Protein AF-A0A1E3K2F2-F1 (afdb_monomer_lite)

Foldseek 3Di:
DDDDDDDDDDDDDDPPPDPPPPPDPPPPPPVPVPPPPPCPPPVPVVVVCCVQQPVDPVSVVVVVVVCVVVCVVVVVVVVVVVVCVVCPPVDCVNVVVVVVVVVVVVPVPD

Structure (mmCIF, N/CA/C/O backbone):
data_AF-A0A1E3K2F2-F1
#
_entry.id   AF-A0A1E3K2F2-F1
#
loop_
_atom_site.group_PDB
_atom_site.id
_atom_site.type_symbol
_atom_site.label_atom_id
_atom_site.label_alt_id
_atom_site.label_comp_id
_atom_site.label_asym_id
_atom_site.label_entity_id
_atom_site.label_seq_id
_atom_site.pdbx_PDB_ins_code
_atom_site.Cartn_x
_atom_site.Cartn_y
_atom_site.Cartn_z
_atom_site.occupancy
_atom_site.B_iso_or_equiv
_atom_site.auth_seq_id
_atom_site.auth_comp_id
_atom_site.auth_asym_id
_atom_site.auth_atom_id
_atom_site.pdbx_PDB_model_num
ATOM 1 N N . MET A 1 1 ? -16.111 -7.466 82.960 1.00 50.91 1 MET A N 1
ATOM 2 C CA . MET A 1 1 ? -16.425 -8.705 82.207 1.00 50.91 1 MET A CA 1
ATOM 3 C C . MET A 1 1 ? -17.115 -9.665 83.162 1.00 50.91 1 MET A C 1
ATOM 5 O O . MET A 1 1 ? -16.612 -9.711 84.284 1.00 50.91 1 MET A O 1
ATOM 9 N N . PRO A 1 2 ? -18.175 -10.416 82.787 1.00 59.56 2 PRO A N 1
ATOM 10 C CA . PRO A 1 2 ? -18.945 -10.529 81.518 1.00 59.56 2 PRO A CA 1
ATOM 11 C C . PRO A 1 2 ? -20.334 -9.825 81.629 1.00 59.56 2 PRO A C 1
ATOM 13 O O . PRO A 1 2 ? -20.698 -9.427 82.727 1.00 59.56 2 PRO A O 1
ATOM 16 N N . ALA A 1 3 ? -21.025 -9.340 80.586 1.00 64.12 3 ALA A N 1
ATOM 17 C CA . ALA A 1 3 ? -21.662 -9.964 79.409 1.00 64.12 3 ALA A CA 1
ATOM 18 C C . ALA A 1 3 ? -22.828 -10.912 79.765 1.00 64.12 3 ALA A C 1
ATOM 20 O O . ALA A 1 3 ? -22.578 -11.874 80.475 1.00 64.12 3 ALA A O 1
ATOM 21 N N . ASP A 1 4 ? -24.035 -10.552 79.282 1.00 49.19 4 ASP A N 1
ATOM 22 C CA . ASP A 1 4 ? -25.334 -11.270 79.154 1.00 49.19 4 ASP A CA 1
ATOM 23 C C . ASP A 1 4 ? -26.468 -10.326 79.630 1.00 49.19 4 ASP A C 1
ATOM 25 O O . ASP A 1 4 ? -26.342 -9.706 80.676 1.00 49.19 4 ASP A O 1
ATOM 29 N N . ALA A 1 5 ? -27.608 -10.097 78.984 1.00 56.97 5 ALA A N 1
ATOM 30 C CA . ALA A 1 5 ? -28.193 -10.538 77.732 1.00 56.97 5 ALA A CA 1
ATOM 31 C C . ALA A 1 5 ? -29.368 -9.580 77.417 1.00 56.97 5 ALA A C 1
ATOM 33 O O . ALA A 1 5 ? -29.974 -8.987 78.307 1.00 56.97 5 ALA A O 1
ATOM 34 N N . GLN A 1 6 ? -29.654 -9.432 76.131 1.00 59.75 6 GLN A N 1
ATOM 35 C CA . GLN A 1 6 ? -30.727 -8.650 75.521 1.00 59.75 6 GLN A CA 1
ATOM 36 C C . GLN A 1 6 ? -32.128 -9.168 75.899 1.00 59.75 6 GLN A C 1
ATOM 38 O O . GLN A 1 6 ? -32.335 -10.374 75.794 1.00 59.75 6 GLN A O 1
ATOM 43 N N . ALA A 1 7 ? -33.084 -8.283 76.215 1.00 57.94 7 ALA A N 1
ATOM 44 C CA . ALA A 1 7 ? -34.453 -8.298 75.663 1.00 57.94 7 ALA A CA 1
ATOM 45 C C . ALA A 1 7 ? -35.365 -7.274 76.364 1.00 57.94 7 ALA A C 1
ATOM 47 O O . ALA A 1 7 ? -35.990 -7.589 77.367 1.00 57.94 7 ALA A O 1
ATOM 48 N N . ASP A 1 8 ? -35.503 -6.092 75.766 1.00 54.16 8 ASP A N 1
ATOM 49 C CA . ASP A 1 8 ? -36.730 -5.297 75.837 1.00 54.16 8 ASP A CA 1
ATOM 50 C C . ASP A 1 8 ? -37.054 -4.884 74.397 1.00 54.16 8 ASP A C 1
ATOM 52 O O . ASP A 1 8 ? -36.330 -4.102 73.779 1.00 54.16 8 ASP A O 1
ATOM 56 N N . ASP A 1 9 ? -38.101 -5.482 73.834 1.00 62.94 9 ASP A N 1
ATOM 57 C CA . ASP A 1 9 ? -38.692 -5.103 72.551 1.00 62.94 9 ASP A CA 1
ATOM 58 C C . ASP A 1 9 ? -39.899 -4.200 72.834 1.00 62.94 9 ASP A C 1
ATOM 60 O O . ASP A 1 9 ? -40.918 -4.680 73.337 1.00 62.94 9 ASP A O 1
ATOM 64 N N . PRO A 1 10 ? -39.820 -2.897 72.521 1.00 51.97 10 PRO A N 1
ATOM 65 C CA . PRO A 1 10 ? -40.999 -2.094 72.295 1.00 51.97 10 PRO A CA 1
ATOM 66 C C . PRO A 1 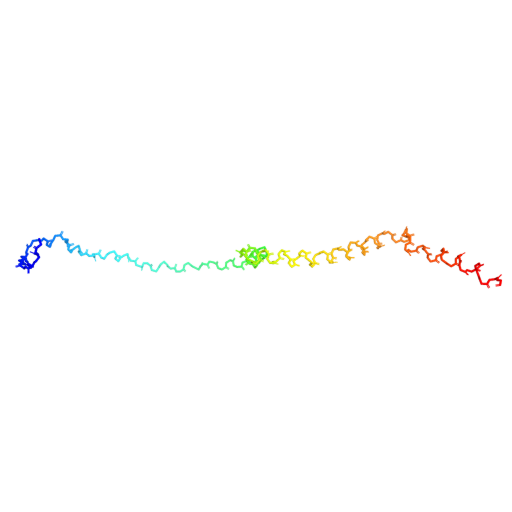10 ? -41.156 -1.849 70.796 1.00 51.97 10 PRO A C 1
ATOM 68 O O . PRO A 1 10 ? -40.784 -0.818 70.233 1.00 51.97 10 PRO A O 1
ATOM 71 N N . THR A 1 11 ? -41.824 -2.803 70.167 1.00 58.94 11 THR A N 1
ATOM 72 C CA . THR A 1 11 ? -42.770 -2.560 69.088 1.00 58.94 11 THR A CA 1
ATOM 73 C C . THR A 1 11 ? -43.650 -1.363 69.463 1.00 58.94 11 THR A C 1
ATOM 75 O O . THR A 1 11 ? -44.623 -1.533 70.187 1.00 58.94 11 THR A O 1
ATOM 78 N N . SER A 1 12 ? -43.285 -0.153 69.029 1.00 56.09 12 SER A N 1
ATOM 79 C CA . SER A 1 12 ? -44.174 0.943 68.613 1.00 56.09 12 SER A CA 1
ATOM 80 C C . SER A 1 12 ? -43.371 2.243 68.479 1.00 56.09 12 SER A C 1
ATOM 82 O O . SER A 1 12 ? -42.612 2.597 69.377 1.00 56.09 12 SER A O 1
ATOM 84 N N . SER A 1 13 ? -43.633 3.016 67.418 1.00 60.12 13 SER A N 1
ATOM 85 C CA . SER A 1 13 ? -43.022 4.322 67.071 1.00 60.12 13 SER A CA 1
ATOM 86 C C . SER A 1 13 ? -41.636 4.169 66.419 1.00 60.12 13 SER A C 1
ATOM 88 O O . SER A 1 13 ? -40.646 3.944 67.088 1.00 60.12 13 SER A O 1
ATOM 90 N N . HIS A 1 14 ? -41.422 4.268 65.108 1.00 50.78 14 HIS A N 1
ATOM 91 C CA . HIS A 1 14 ? -41.943 5.258 64.178 1.00 50.78 14 HIS A CA 1
ATOM 92 C C . HIS A 1 14 ? -41.953 4.672 62.761 1.00 50.78 14 HIS A C 1
ATOM 94 O O . HIS A 1 14 ? -41.005 4.794 61.987 1.00 50.78 14 HIS A O 1
ATOM 100 N N . SER A 1 15 ? -43.081 4.076 62.395 1.00 59.41 15 SER A N 1
ATOM 101 C CA . SER A 1 15 ? -43.506 3.863 61.014 1.00 59.41 15 SER A CA 1
ATOM 102 C C . SER A 1 15 ? -43.848 5.211 60.358 1.00 59.41 15 SER A C 1
ATOM 104 O O . SER A 1 15 ? -45.009 5.502 60.079 1.00 59.41 15 SER A O 1
ATOM 106 N N . LEU A 1 16 ? -42.843 6.072 60.168 1.00 58.00 16 LEU A N 1
ATOM 107 C CA . LEU A 1 16 ? -42.965 7.376 59.500 1.00 58.00 16 LEU A CA 1
ATOM 108 C C . LEU A 1 16 ? -42.091 7.463 58.245 1.00 58.00 16 LEU A C 1
ATOM 110 O O . LEU A 1 16 ? -41.579 8.523 57.908 1.00 58.00 16 LEU A O 1
ATOM 114 N N . PHE A 1 17 ? -41.979 6.367 57.500 1.00 53.69 17 PHE A N 1
ATOM 115 C CA . PHE A 1 17 ? -41.775 6.475 56.061 1.00 53.69 17 PHE A CA 1
ATOM 116 C C . PHE A 1 17 ? -43.077 6.089 55.396 1.00 53.69 17 PHE A C 1
ATOM 118 O O . PHE A 1 17 ? -43.367 4.934 55.099 1.00 53.69 17 PHE A O 1
ATOM 125 N N . GLN A 1 18 ? -43.893 7.133 55.304 1.00 58.88 18 GLN A N 1
ATOM 126 C CA . GLN A 1 18 ? -45.094 7.238 54.511 1.00 58.88 18 GLN A CA 1
ATOM 127 C C . GLN A 1 18 ? -44.956 6.387 53.253 1.00 58.88 18 GLN A C 1
ATOM 129 O O . GLN A 1 18 ? -44.070 6.596 52.422 1.00 58.88 18 GLN A O 1
ATOM 134 N N . THR A 1 19 ? -45.875 5.438 53.127 1.00 62.66 19 THR A N 1
ATOM 135 C CA . THR A 1 19 ? -46.261 4.857 51.855 1.00 62.66 19 THR A CA 1
ATOM 136 C C . THR A 1 19 ? -46.760 6.005 50.989 1.00 62.66 19 THR A C 1
ATOM 138 O O . THR A 1 19 ? -47.953 6.311 50.961 1.00 62.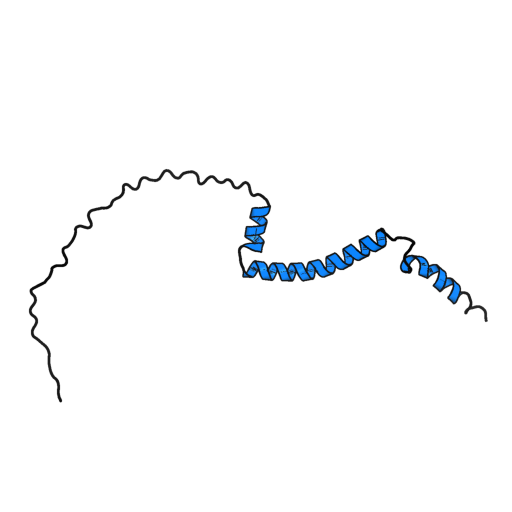66 19 THR A O 1
ATOM 141 N N . LEU A 1 20 ? -45.848 6.691 50.304 1.00 58.81 20 LEU A N 1
ATOM 142 C CA . LEU A 1 20 ? -46.253 7.418 49.122 1.00 58.81 20 LEU A CA 1
ATOM 143 C C . LEU A 1 20 ? -46.889 6.351 48.232 1.00 58.81 20 LEU A C 1
ATOM 145 O O . LEU A 1 20 ? -46.221 5.352 47.935 1.00 58.81 20 LEU A O 1
ATOM 149 N N . PRO A 1 21 ? -48.164 6.495 47.822 1.00 55.38 21 PRO A N 1
ATOM 150 C CA . PRO A 1 21 ? -48.580 5.773 46.647 1.00 55.38 21 PRO A CA 1
ATOM 151 C C . PRO A 1 21 ? -47.542 6.176 45.611 1.00 55.38 21 PRO A C 1
ATOM 153 O O . PRO A 1 21 ? -47.369 7.360 45.316 1.00 55.38 21 PRO A O 1
ATOM 156 N N . TYR A 1 22 ? -46.799 5.206 45.092 1.00 56.62 22 TYR A N 1
ATOM 157 C CA . TYR A 1 22 ? -46.177 5.378 43.799 1.00 56.62 22 TYR A CA 1
ATOM 158 C C . TYR A 1 22 ? -47.352 5.467 42.823 1.00 56.62 22 TYR A C 1
ATOM 160 O O . TYR A 1 22 ? -47.741 4.507 42.163 1.00 56.62 22 TYR A O 1
ATOM 168 N N . THR A 1 23 ? -48.023 6.617 42.849 1.00 57.53 23 THR A N 1
ATOM 169 C CA . THR A 1 23 ? -48.965 7.058 41.850 1.00 57.53 23 THR A CA 1
ATOM 170 C C . THR A 1 23 ? -48.093 7.209 40.625 1.00 57.53 23 THR A C 1
ATOM 172 O O . THR A 1 23 ? -47.426 8.218 40.423 1.00 57.53 23 THR A O 1
ATOM 175 N N . SER A 1 24 ? -48.020 6.117 39.876 1.00 60.88 24 SER A N 1
ATOM 176 C CA . SER A 1 24 ? -48.419 6.138 38.488 1.00 60.88 24 SER A CA 1
ATOM 177 C C . SER A 1 24 ? -47.984 7.403 37.761 1.00 60.88 24 SER A C 1
ATOM 179 O O . SER A 1 24 ? -48.803 8.065 37.133 1.00 60.88 24 SER A O 1
ATOM 181 N N . TYR A 1 25 ? -46.677 7.632 37.673 1.00 47.53 25 TYR A N 1
ATOM 182 C CA . TYR A 1 25 ? -46.126 8.120 36.415 1.00 47.53 25 TYR A CA 1
ATOM 183 C C . TYR A 1 25 ? -46.175 6.959 35.416 1.00 47.53 25 TYR A C 1
ATOM 185 O O . TYR A 1 25 ? -45.171 6.511 34.871 1.00 47.53 25 TYR A O 1
ATOM 193 N N . ARG A 1 26 ? -47.393 6.463 35.153 1.00 53.28 26 ARG A N 1
ATOM 194 C CA . ARG A 1 26 ? -47.728 5.978 33.828 1.00 53.28 26 ARG A CA 1
ATOM 195 C C . ARG A 1 26 ? -47.698 7.239 32.984 1.00 53.28 26 ARG A C 1
ATOM 197 O O . ARG A 1 26 ? -48.732 7.845 32.719 1.00 53.28 26 ARG A O 1
ATOM 204 N N . CYS A 1 27 ? -46.492 7.640 32.579 1.00 59.06 27 CYS A N 1
ATOM 205 C CA . CYS A 1 27 ? -46.358 8.302 31.300 1.00 59.06 27 CYS A CA 1
ATOM 206 C C . CYS A 1 27 ? -47.264 7.497 30.368 1.00 59.06 27 CYS A C 1
ATOM 208 O O . CYS A 1 27 ? -47.169 6.258 30.390 1.00 59.06 27 CYS A O 1
ATOM 210 N N . PRO A 1 28 ? -48.174 8.113 29.600 1.00 62.09 28 PRO A N 1
ATOM 211 C CA . PRO A 1 28 ? -48.618 7.414 28.422 1.00 62.09 28 PRO A CA 1
ATOM 212 C C . PRO A 1 28 ? -47.313 7.000 27.749 1.00 62.09 28 PRO A C 1
ATOM 214 O O . PRO A 1 28 ? -46.496 7.845 27.380 1.00 62.09 28 PRO A O 1
ATOM 217 N N . PHE A 1 29 ? -47.066 5.691 27.694 1.00 64.19 29 PHE A N 1
ATOM 218 C CA . PHE A 1 29 ? -46.277 5.135 26.625 1.00 64.19 29 PHE A CA 1
ATOM 219 C C . PHE A 1 29 ? -47.093 5.538 25.410 1.00 64.19 29 PHE A C 1
ATOM 221 O O . PHE A 1 29 ? -47.975 4.818 24.956 1.00 64.19 29 PHE A O 1
ATOM 228 N N . THR A 1 30 ? -46.883 6.768 24.948 1.00 63.50 30 THR A N 1
ATOM 229 C CA . THR A 1 30 ? -46.893 7.006 23.535 1.00 63.50 30 THR A CA 1
ATOM 230 C C . THR A 1 30 ? -46.001 5.881 23.034 1.00 63.50 30 THR A C 1
ATOM 232 O O . THR A 1 30 ? -44.818 5.847 23.394 1.00 63.50 30 THR A O 1
ATOM 235 N N . PRO A 1 31 ? -46.515 4.896 22.271 1.00 61.62 31 PRO A N 1
ATOM 236 C CA . PRO A 1 31 ? -45.633 4.348 21.276 1.00 61.62 31 PRO A CA 1
ATOM 237 C C . PRO A 1 31 ? -45.206 5.609 20.539 1.00 61.62 31 PRO A C 1
ATOM 239 O O . PRO A 1 31 ? -46.021 6.245 19.866 1.00 61.62 31 PRO A O 1
ATOM 242 N N . LEU A 1 32 ? -43.987 6.085 20.805 1.00 58.62 32 LEU A N 1
ATOM 243 C CA . LEU A 1 32 ? -43.349 6.994 19.890 1.00 58.62 32 LEU A CA 1
ATOM 244 C C . LEU A 1 32 ? -43.293 6.127 18.654 1.00 58.62 32 LEU A C 1
ATOM 246 O O . LEU A 1 32 ? -42.481 5.204 18.585 1.00 58.62 32 LEU A O 1
ATOM 250 N N . HIS A 1 33 ? -44.329 6.305 17.828 1.00 59.31 33 HIS A N 1
ATOM 251 C CA . HIS A 1 33 ? -44.508 5.757 16.510 1.00 59.31 33 HIS A CA 1
ATOM 252 C C . HIS A 1 33 ? -43.105 5.585 16.003 1.00 59.31 33 HIS A C 1
ATOM 254 O O . HIS A 1 33 ? -42.406 6.597 15.923 1.00 59.31 33 HIS A O 1
ATOM 260 N N . THR A 1 34 ? -42.671 4.325 15.891 1.00 64.25 34 THR A N 1
ATOM 261 C CA . THR A 1 34 ? -41.324 3.979 15.473 1.00 64.25 34 THR A CA 1
ATOM 262 C C . THR A 1 34 ? -41.079 4.833 14.256 1.00 64.25 34 THR A C 1
ATOM 264 O O . THR A 1 34 ? -41.601 4.542 13.181 1.00 64.25 34 THR A O 1
ATOM 267 N N . ALA A 1 35 ? -40.366 5.946 14.444 1.00 59.94 35 ALA A N 1
ATOM 268 C CA . ALA A 1 35 ? -39.859 6.683 13.324 1.00 59.94 35 ALA A CA 1
ATOM 269 C C . ALA A 1 35 ? -39.067 5.602 12.605 1.00 59.94 35 ALA A C 1
ATOM 271 O O . ALA A 1 35 ? -38.309 4.892 13.280 1.00 59.94 35 ALA A O 1
ATOM 272 N N . PRO A 1 36 ? -39.282 5.362 11.306 1.00 61.16 36 PRO A N 1
ATOM 273 C CA . PRO A 1 36 ? -38.332 4.548 10.589 1.00 61.16 36 PRO A CA 1
ATOM 274 C C . PRO A 1 36 ? -36.994 5.233 10.855 1.00 61.16 36 PRO A C 1
ATOM 276 O O . PRO A 1 36 ? -36.772 6.341 10.367 1.00 61.16 36 PRO A O 1
ATOM 279 N N . GLN A 1 37 ? -36.160 4.655 11.731 1.00 59.38 37 GLN A N 1
ATOM 280 C CA . GLN A 1 37 ? -34.762 5.030 11.840 1.00 59.38 37 GLN A CA 1
ATOM 281 C C . GLN A 1 37 ? -34.278 4.841 10.427 1.00 59.38 37 GLN A C 1
ATOM 283 O O . GLN A 1 37 ? -34.164 3.706 9.971 1.00 59.38 37 GLN A O 1
ATOM 288 N N . HIS A 1 38 ? -34.206 5.953 9.700 1.00 53.75 38 HIS A N 1
ATOM 289 C CA . HIS A 1 38 ? -34.046 5.948 8.268 1.00 53.75 38 HIS A CA 1
ATOM 290 C C . HIS A 1 38 ? -32.852 5.033 8.018 1.00 53.75 38 HIS A C 1
ATOM 292 O O . HIS A 1 38 ? -31.761 5.346 8.508 1.00 53.75 38 HIS A O 1
ATOM 298 N N . PRO A 1 39 ? -33.005 3.879 7.344 1.00 63.06 39 PRO A N 1
ATOM 299 C CA . PRO A 1 39 ? -31.843 3.155 6.899 1.00 63.06 39 PRO A CA 1
ATOM 300 C C . PRO A 1 39 ? -31.297 3.977 5.734 1.00 63.06 39 PRO A C 1
ATOM 302 O O . PRO A 1 39 ? -31.392 3.606 4.570 1.00 63.06 39 PRO A O 1
ATOM 305 N N . THR A 1 40 ? -30.689 5.129 6.035 1.00 60.62 40 THR A N 1
ATOM 306 C CA . THR A 1 40 ? -29.760 5.818 5.141 1.00 60.62 40 THR A CA 1
ATOM 307 C C . THR A 1 40 ? -28.462 5.032 5.210 1.00 60.62 40 THR A C 1
ATOM 309 O O . THR A 1 40 ? -27.384 5.570 5.431 1.00 60.62 40 THR A O 1
ATOM 312 N N . ALA A 1 41 ? -28.543 3.725 4.971 1.00 60.03 41 ALA A N 1
ATOM 313 C CA . ALA A 1 41 ? -27.405 2.923 4.586 1.00 60.03 41 ALA A CA 1
ATOM 314 C C . ALA A 1 41 ? -27.081 3.253 3.121 1.00 60.03 41 ALA A C 1
ATOM 316 O O . ALA A 1 41 ? -27.018 2.391 2.253 1.00 60.03 41 ALA A O 1
ATOM 317 N N . ARG A 1 42 ? -26.847 4.541 2.838 1.00 63.69 42 ARG A N 1
ATOM 318 C CA . ARG A 1 42 ? -25.900 4.915 1.800 1.00 63.69 42 ARG A CA 1
ATOM 319 C C . ARG A 1 42 ? -24.555 4.570 2.411 1.00 63.69 42 ARG A C 1
ATOM 321 O O . ARG A 1 42 ? -23.960 5.380 3.118 1.00 63.69 42 ARG A O 1
ATOM 328 N N . LEU A 1 43 ? -24.158 3.310 2.253 1.00 63.59 43 LEU A N 1
ATOM 329 C CA . LEU A 1 43 ? -22.856 2.819 2.666 1.00 63.59 43 LEU A CA 1
ATOM 330 C C . LEU A 1 43 ? -21.819 3.537 1.797 1.00 63.59 43 LEU A C 1
ATOM 332 O O . LEU A 1 43 ? -21.379 3.030 0.771 1.00 63.59 43 LEU A O 1
ATOM 336 N N . PHE A 1 44 ? -21.468 4.764 2.171 1.00 72.94 44 PHE A N 1
ATOM 337 C CA . PHE A 1 44 ? -20.299 5.410 1.611 1.00 72.94 44 PHE A CA 1
ATOM 338 C C . PHE A 1 44 ? -19.102 4.528 1.976 1.00 72.94 44 PHE A C 1
ATOM 340 O O . PHE A 1 44 ?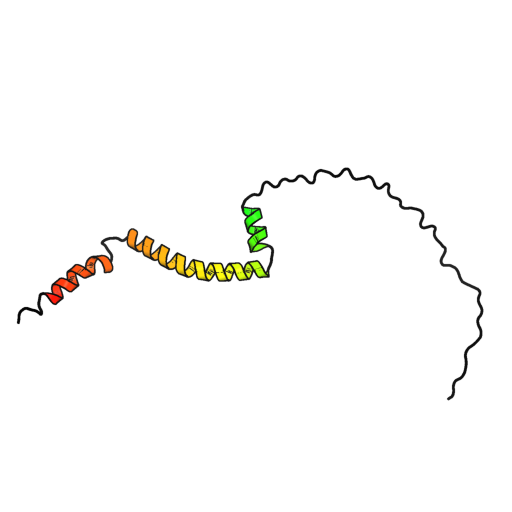 -18.986 4.134 3.142 1.00 72.94 44 PHE A O 1
ATOM 347 N N . PRO A 1 45 ? -18.211 4.208 1.025 1.00 78.25 45 PRO A N 1
ATOM 348 C CA . PRO A 1 45 ? -17.121 3.258 1.255 1.00 78.25 45 PRO A CA 1
ATOM 349 C C . PRO A 1 45 ? -16.262 3.643 2.469 1.00 78.25 45 PRO A C 1
ATOM 351 O O . PRO A 1 45 ? -15.785 2.780 3.198 1.00 78.25 45 PRO A O 1
ATOM 354 N N . GLN A 1 46 ? -16.159 4.940 2.766 1.00 78.44 46 GLN A N 1
ATOM 355 C CA . GLN A 1 46 ? -15.469 5.457 3.948 1.00 78.44 46 GLN A CA 1
ATOM 356 C C . GLN A 1 46 ? -16.028 4.915 5.275 1.00 78.44 46 GLN A C 1
ATOM 358 O O . GLN A 1 46 ? -15.264 4.564 6.173 1.00 78.44 46 GLN A O 1
ATOM 363 N N . GLN A 1 47 ? -17.353 4.793 5.393 1.00 82.38 47 GLN A N 1
ATOM 364 C CA . GLN A 1 47 ? -18.011 4.289 6.602 1.00 82.38 47 GLN A CA 1
ATOM 365 C C . GLN A 1 47 ? -17.754 2.792 6.797 1.00 82.38 47 GLN A C 1
ATOM 367 O O . GLN A 1 47 ? -17.642 2.322 7.930 1.00 82.38 47 GLN A O 1
ATOM 372 N N . LEU A 1 48 ? -17.622 2.041 5.700 1.00 85.69 48 LEU A N 1
ATOM 373 C CA . LEU A 1 48 ? -17.252 0.629 5.742 1.00 85.69 48 LEU A CA 1
ATOM 374 C C . LEU A 1 48 ? -15.811 0.473 6.244 1.00 85.69 48 LEU A C 1
ATOM 376 O O . LEU A 1 48 ? -15.568 -0.274 7.189 1.00 85.69 48 LEU A O 1
ATOM 380 N N . ILE A 1 49 ? -14.869 1.223 5.668 1.00 85.88 49 ILE A N 1
ATOM 381 C CA . ILE A 1 49 ? -13.443 1.134 6.014 1.00 85.88 49 ILE A CA 1
ATOM 382 C C . ILE A 1 49 ? -13.224 1.471 7.497 1.00 85.88 49 ILE A C 1
ATOM 384 O O . ILE A 1 49 ? -12.560 0.714 8.207 1.00 85.88 49 ILE A O 1
ATOM 388 N N . TYR A 1 50 ? -13.843 2.548 7.994 1.00 88.00 50 TYR A N 1
ATOM 389 C CA . TYR A 1 50 ? -13.721 2.951 9.397 1.00 88.00 50 TYR A CA 1
ATOM 390 C C . TYR A 1 50 ? -14.279 1.897 10.361 1.00 88.00 50 TYR A C 1
ATOM 392 O O . TYR A 1 50 ? -13.593 1.483 11.298 1.00 88.00 50 TYR A O 1
ATOM 400 N N . ASN A 1 51 ? -15.500 1.413 10.112 1.00 86.44 51 ASN A N 1
ATOM 401 C CA . ASN A 1 51 ? -16.133 0.414 10.974 1.00 86.44 51 ASN A CA 1
ATOM 402 C C . ASN A 1 51 ? -15.379 -0.924 10.995 1.00 86.44 51 ASN A C 1
ATOM 404 O O . ASN A 1 51 ? -15.429 -1.621 12.008 1.00 86.44 51 ASN A O 1
ATOM 408 N N . THR A 1 52 ? -14.677 -1.263 9.910 1.00 85.88 52 THR A N 1
ATOM 409 C CA . THR A 1 52 ? -13.985 -2.551 9.769 1.00 85.88 52 THR A CA 1
ATOM 410 C C . THR A 1 52 ? -12.574 -2.516 10.352 1.00 85.88 52 THR A C 1
ATOM 412 O O . THR A 1 52 ? -12.214 -3.406 11.117 1.00 85.88 52 THR A O 1
ATOM 415 N N . PHE A 1 53 ? -11.789 -1.478 10.047 1.00 84.69 53 PHE A N 1
ATOM 416 C CA . PHE A 1 53 ? -10.359 -1.446 10.379 1.00 84.69 53 PHE A CA 1
ATOM 417 C C . PHE A 1 53 ? -10.002 -0.476 11.512 1.00 84.69 53 PHE A C 1
ATOM 419 O O . PHE A 1 53 ? -9.070 -0.742 12.265 1.00 84.69 53 PHE A O 1
ATOM 426 N N . PHE A 1 54 ? -10.742 0.625 11.676 1.00 87.25 54 PHE A N 1
ATOM 427 C CA . PHE A 1 54 ? -10.331 1.738 12.548 1.00 87.25 54 PHE A CA 1
ATOM 428 C C . PHE A 1 54 ? -11.181 1.897 13.819 1.00 87.25 54 PHE A C 1
ATOM 430 O O . PHE A 1 54 ? -10.769 2.586 14.748 1.00 87.25 54 PHE A O 1
ATOM 437 N N . ARG A 1 55 ? -12.349 1.247 13.913 1.00 90.44 55 ARG A N 1
ATOM 438 C CA . ARG A 1 55 ? -13.259 1.379 15.069 1.00 90.44 55 ARG A CA 1
ATOM 439 C C . ARG A 1 55 ? -12.801 0.629 16.324 1.00 90.44 55 ARG A C 1
ATOM 441 O O . ARG A 1 55 ? -13.142 1.026 17.435 1.00 90.44 55 ARG A O 1
ATOM 448 N N . ARG A 1 56 ? -12.083 -0.486 16.173 1.00 91.44 56 ARG A N 1
ATOM 449 C CA . ARG A 1 56 ? -11.618 -1.327 17.291 1.00 91.44 56 ARG A CA 1
ATOM 450 C C . ARG A 1 56 ? -10.114 -1.148 17.471 1.00 91.44 56 ARG A C 1
ATOM 452 O O . ARG A 1 56 ? -9.358 -1.509 16.577 1.00 91.44 56 ARG A O 1
ATOM 459 N N . ASN A 1 57 ? -9.694 -0.665 18.645 1.00 87.00 57 ASN A N 1
ATOM 460 C CA . ASN A 1 57 ? -8.285 -0.377 18.966 1.00 87.00 57 ASN A CA 1
ATOM 461 C C . ASN A 1 57 ? -7.337 -1.553 18.660 1.00 87.00 57 ASN A C 1
ATOM 463 O O . ASN A 1 57 ? -6.275 -1.354 18.079 1.00 87.00 57 ASN A O 1
ATOM 467 N N . SER A 1 58 ? -7.733 -2.787 18.990 1.00 91.00 58 SER A N 1
ATOM 468 C CA . SER A 1 58 ? -6.924 -3.984 18.714 1.00 91.00 58 SER A CA 1
ATOM 469 C C . SER A 1 58 ? -6.818 -4.313 17.223 1.00 91.00 58 SER A C 1
ATOM 471 O O . SER A 1 58 ? -5.761 -4.726 16.752 1.00 91.00 58 SER A O 1
ATOM 473 N N . VAL A 1 59 ? -7.896 -4.102 16.466 1.00 92.81 59 VAL A N 1
ATOM 474 C CA . VAL A 1 59 ? -7.942 -4.368 15.020 1.00 92.81 59 VAL A CA 1
ATOM 475 C C . VAL A 1 59 ? -7.125 -3.332 14.255 1.00 92.81 59 VAL A C 1
ATOM 477 O O . VAL A 1 59 ? -6.431 -3.689 13.307 1.00 92.81 59 VAL A O 1
ATOM 480 N N . PHE A 1 60 ? -7.142 -2.075 14.696 1.00 92.12 60 PHE A N 1
ATOM 481 C CA . PHE A 1 60 ? -6.374 -0.992 14.087 1.00 92.12 60 PHE A CA 1
ATOM 482 C C . PHE A 1 60 ? -4.866 -1.277 14.084 1.00 92.12 60 PHE A C 1
ATOM 484 O O . PHE A 1 60 ? -4.218 -1.244 13.035 1.00 92.12 60 PHE A O 1
ATOM 491 N N . VAL A 1 61 ? -4.314 -1.619 15.251 1.00 94.12 61 VAL A N 1
ATOM 492 C CA . VAL A 1 61 ? -2.876 -1.885 15.398 1.00 94.12 61 VAL A CA 1
ATOM 493 C C . VAL A 1 61 ? -2.474 -3.151 14.636 1.00 94.12 61 VAL A C 1
ATOM 495 O O . VAL A 1 61 ? -1.486 -3.138 13.904 1.00 94.12 61 VAL A O 1
ATOM 498 N N . ALA A 1 62 ? -3.271 -4.222 14.724 1.00 94.88 62 ALA A N 1
ATOM 499 C CA . ALA A 1 62 ? -3.013 -5.456 13.980 1.00 94.88 62 ALA A CA 1
ATOM 500 C C . ALA A 1 62 ? -3.028 -5.231 12.457 1.00 94.88 62 ALA A C 1
ATOM 502 O O . ALA A 1 62 ? -2.125 -5.681 11.752 1.00 94.88 62 ALA A O 1
ATOM 503 N N . THR A 1 63 ? -4.012 -4.478 11.955 1.00 94.00 63 THR A N 1
ATOM 504 C CA . THR A 1 63 ? -4.111 -4.122 10.532 1.00 94.00 63 THR A CA 1
ATOM 505 C C . THR A 1 63 ? -2.904 -3.304 10.090 1.00 94.00 63 THR A C 1
ATOM 507 O O . THR A 1 63 ? -2.371 -3.549 9.015 1.00 94.00 63 THR A O 1
ATOM 510 N N . THR A 1 64 ? -2.433 -2.378 10.930 1.00 92.88 64 THR A N 1
ATOM 511 C CA . THR A 1 64 ? -1.255 -1.551 10.635 1.00 92.88 64 THR A CA 1
ATOM 512 C C . THR A 1 64 ? 0.003 -2.399 10.474 1.00 92.88 64 THR A C 1
ATOM 514 O O . THR A 1 64 ? 0.733 -2.211 9.507 1.00 92.88 64 THR A O 1
ATOM 517 N N . PHE A 1 65 ? 0.244 -3.369 11.360 1.00 95.06 65 PHE A N 1
ATOM 518 C CA . PHE A 1 65 ? 1.413 -4.244 11.237 1.00 95.06 65 PHE A CA 1
ATOM 519 C C . PHE A 1 65 ? 1.348 -5.135 9.997 1.00 95.06 65 PHE A C 1
ATOM 521 O O . PHE A 1 65 ? 2.319 -5.213 9.248 1.00 95.06 65 PHE A O 1
ATOM 528 N N . VAL A 1 66 ? 0.198 -5.757 9.728 1.00 95.75 66 VAL A N 1
ATOM 529 C CA . VAL A 1 66 ? 0.019 -6.582 8.522 1.00 95.75 66 VAL A CA 1
ATOM 530 C C . VAL A 1 66 ? 0.186 -5.743 7.254 1.00 95.75 66 VAL A C 1
ATOM 532 O O . VAL A 1 66 ? 0.866 -6.166 6.316 1.00 95.75 66 VAL A O 1
ATOM 535 N N . ALA A 1 67 ? -0.391 -4.539 7.239 1.00 95.56 67 ALA A N 1
ATOM 536 C CA . ALA A 1 67 ? -0.250 -3.602 6.137 1.00 95.56 67 ALA A CA 1
ATOM 537 C C . ALA A 1 67 ? 1.208 -3.179 5.952 1.00 95.56 67 ALA A C 1
ATOM 539 O O . ALA A 1 67 ? 1.670 -3.177 4.822 1.00 95.56 67 ALA A O 1
ATOM 540 N N . ALA A 1 68 ? 1.949 -2.892 7.023 1.00 95.56 68 ALA A N 1
ATOM 541 C CA . ALA A 1 68 ? 3.345 -2.473 6.936 1.00 95.56 68 ALA A CA 1
ATOM 542 C C . ALA A 1 68 ? 4.241 -3.542 6.290 1.00 95.56 68 ALA A C 1
ATOM 544 O O . ALA A 1 68 ? 4.986 -3.230 5.364 1.00 95.56 68 ALA A O 1
ATOM 545 N N . PHE A 1 69 ? 4.137 -4.808 6.709 1.00 95.94 69 PHE A N 1
ATOM 546 C CA . PHE A 1 69 ? 4.945 -5.884 6.119 1.00 95.94 69 PHE A CA 1
ATOM 547 C C . PHE A 1 69 ? 4.552 -6.188 4.672 1.00 95.94 69 PHE A C 1
ATOM 549 O O . PHE A 1 69 ? 5.417 -6.353 3.812 1.00 95.94 69 PHE A O 1
ATOM 556 N N . SER A 1 70 ? 3.248 -6.213 4.387 1.00 96.00 70 SER A N 1
ATOM 557 C CA . SER A 1 70 ? 2.752 -6.453 3.027 1.00 96.00 70 SER A CA 1
ATOM 558 C C . SER A 1 70 ? 3.112 -5.296 2.089 1.00 96.00 70 SER A C 1
ATOM 560 O O . SER A 1 70 ? 3.506 -5.516 0.945 1.00 96.00 70 SER A O 1
ATOM 562 N N . PHE A 1 71 ? 3.012 -4.061 2.586 1.00 96.38 71 PHE A N 1
ATOM 563 C CA . PHE A 1 71 ? 3.368 -2.855 1.853 1.00 96.38 71 PHE A CA 1
ATOM 564 C C . PHE A 1 71 ? 4.869 -2.773 1.611 1.00 96.38 71 PHE A C 1
ATOM 566 O O . PHE A 1 71 ? 5.236 -2.434 0.502 1.00 96.38 71 PHE A O 1
ATOM 573 N N . SER A 1 72 ? 5.726 -3.137 2.571 1.00 94.38 72 SER A N 1
ATOM 574 C CA . SER A 1 72 ? 7.182 -3.146 2.367 1.00 94.38 72 SER A CA 1
ATOM 575 C C . SER A 1 72 ? 7.563 -3.980 1.142 1.00 94.38 72 SER A C 1
ATOM 577 O O . SER A 1 72 ? 8.137 -3.456 0.196 1.00 94.38 72 SER A O 1
ATOM 579 N N . ILE A 1 73 ? 7.150 -5.253 1.107 1.00 95.94 73 ILE A N 1
ATOM 580 C CA . ILE A 1 73 ? 7.492 -6.166 0.005 1.00 95.94 73 ILE A CA 1
ATOM 581 C C . ILE A 1 73 ? 6.876 -5.685 -1.315 1.00 95.94 73 ILE A C 1
ATOM 583 O O . ILE A 1 73 ? 7.540 -5.668 -2.351 1.00 95.94 73 ILE A O 1
ATOM 587 N N . GLY A 1 74 ? 5.599 -5.292 -1.291 1.00 96.69 74 GLY A N 1
ATOM 588 C CA . GLY A 1 74 ? 4.907 -4.835 -2.494 1.00 96.69 74 GLY A CA 1
ATOM 589 C C . GLY A 1 74 ? 5.481 -3.532 -3.051 1.00 96.69 74 GLY A C 1
ATOM 590 O O . GLY A 1 74 ? 5.630 -3.400 -4.263 1.00 96.69 74 GLY A O 1
ATOM 591 N N . PHE A 1 75 ? 5.816 -2.583 -2.179 1.00 95.94 75 PHE A N 1
ATOM 592 C CA . PHE A 1 75 ? 6.332 -1.271 -2.550 1.00 95.94 75 PHE A CA 1
ATOM 593 C C . PHE A 1 75 ? 7.757 -1.351 -3.094 1.00 95.94 75 PHE A C 1
ATOM 595 O O . PHE A 1 75 ? 8.036 -0.697 -4.098 1.00 95.94 75 PHE A O 1
ATOM 602 N N . ASP A 1 76 ? 8.620 -2.184 -2.506 1.00 94.75 76 ASP A N 1
ATOM 603 C CA . ASP A 1 76 ? 9.982 -2.401 -3.005 1.00 94.75 76 ASP A CA 1
ATOM 604 C C . ASP A 1 76 ? 9.949 -2.957 -4.437 1.00 94.75 76 ASP A C 1
ATOM 606 O O . ASP A 1 76 ? 10.514 -2.363 -5.357 1.00 94.75 76 ASP A O 1
ATOM 610 N N . LEU A 1 77 ? 9.188 -4.034 -4.665 1.00 96.81 77 LEU A N 1
ATOM 611 C CA . LEU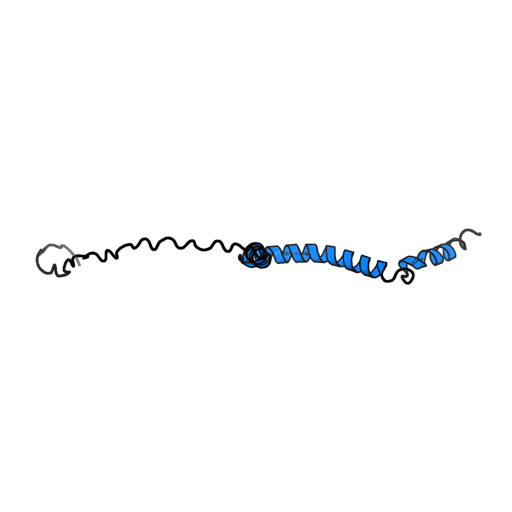 A 1 77 ? 9.046 -4.646 -5.991 1.00 96.81 77 LEU A CA 1
ATOM 612 C C . LEU A 1 77 ? 8.408 -3.691 -7.007 1.00 96.81 77 LEU A C 1
ATOM 614 O O . LEU A 1 77 ? 8.879 -3.582 -8.140 1.00 96.81 77 LEU A O 1
ATOM 618 N N . ALA A 1 78 ? 7.338 -2.995 -6.613 1.00 96.50 78 ALA A N 1
ATOM 619 C CA . ALA A 1 78 ? 6.632 -2.072 -7.495 1.00 96.50 78 ALA A CA 1
ATOM 620 C C . ALA A 1 78 ? 7.514 -0.886 -7.898 1.00 96.50 78 ALA A C 1
ATOM 622 O O . ALA A 1 78 ? 7.534 -0.500 -9.068 1.00 96.50 78 ALA A O 1
ATOM 623 N N . THR A 1 79 ? 8.258 -0.323 -6.946 1.00 95.75 79 THR A N 1
ATOM 624 C CA . THR A 1 79 ? 9.100 0.849 -7.191 1.00 95.75 79 THR A CA 1
ATOM 625 C C . THR A 1 79 ? 10.312 0.484 -8.039 1.00 95.75 79 THR A C 1
ATOM 627 O O . THR A 1 79 ? 10.604 1.205 -8.992 1.00 95.75 79 THR A O 1
ATOM 630 N N . THR A 1 80 ? 10.968 -0.652 -7.774 1.00 94.75 80 THR A N 1
ATOM 631 C CA . THR A 1 80 ? 12.059 -1.151 -8.626 1.00 94.75 80 THR A CA 1
ATOM 632 C C . THR A 1 80 ? 11.568 -1.428 -10.043 1.00 94.75 80 THR A C 1
ATOM 634 O O . THR A 1 80 ? 12.153 -0.921 -10.994 1.00 94.75 80 THR A O 1
ATOM 637 N N . ALA A 1 81 ? 10.444 -2.131 -10.208 1.00 93.81 81 ALA A N 1
ATOM 638 C CA . ALA A 1 81 ? 9.897 -2.412 -11.535 1.00 93.81 81 ALA A CA 1
ATOM 639 C C . ALA A 1 81 ? 9.524 -1.129 -12.298 1.00 93.81 81 ALA A C 1
ATOM 641 O O . ALA A 1 81 ? 9.762 -1.023 -13.504 1.00 93.81 81 ALA A O 1
ATOM 642 N N . TRP A 1 82 ? 8.960 -0.138 -11.604 1.00 96.50 82 TRP A N 1
ATOM 643 C CA . TRP A 1 82 ? 8.656 1.160 -12.197 1.00 96.50 82 TRP A CA 1
ATOM 644 C C . TRP A 1 82 ? 9.928 1.908 -12.612 1.00 96.50 82 TRP A C 1
ATOM 646 O O . TRP A 1 82 ? 9.998 2.440 -13.722 1.00 96.50 82 TRP A O 1
ATOM 656 N N . TRP A 1 83 ? 10.948 1.909 -11.754 1.00 93.12 83 TRP A N 1
ATOM 657 C CA . TRP A 1 83 ? 12.234 2.540 -12.027 1.00 93.12 83 TRP A CA 1
ATOM 658 C C . TRP A 1 83 ? 12.956 1.892 -13.213 1.00 93.12 83 TRP A C 1
ATOM 660 O O . TRP A 1 83 ? 13.477 2.603 -14.080 1.00 93.12 83 TRP A O 1
ATOM 670 N N . ASP A 1 84 ? 12.926 0.562 -13.287 1.00 92.31 84 ASP A N 1
ATOM 671 C CA . ASP A 1 84 ? 13.481 -0.228 -14.382 1.00 92.31 84 ASP A CA 1
ATOM 672 C C . ASP A 1 84 ? 12.761 0.060 -15.687 1.00 92.31 84 ASP A C 1
ATOM 674 O O . ASP A 1 84 ? 13.408 0.381 -16.681 1.00 92.31 84 ASP A O 1
ATOM 678 N N . ALA A 1 85 ? 11.426 0.073 -15.675 1.00 92.19 85 ALA A N 1
ATOM 679 C CA . ALA A 1 85 ? 10.624 0.414 -16.844 1.00 92.19 85 ALA A CA 1
ATOM 680 C C . ALA A 1 85 ? 10.856 1.855 -17.334 1.00 92.19 85 ALA A C 1
ATOM 682 O O . ALA A 1 85 ? 10.839 2.096 -18.546 1.00 92.19 85 ALA A O 1
ATOM 683 N N . HIS A 1 86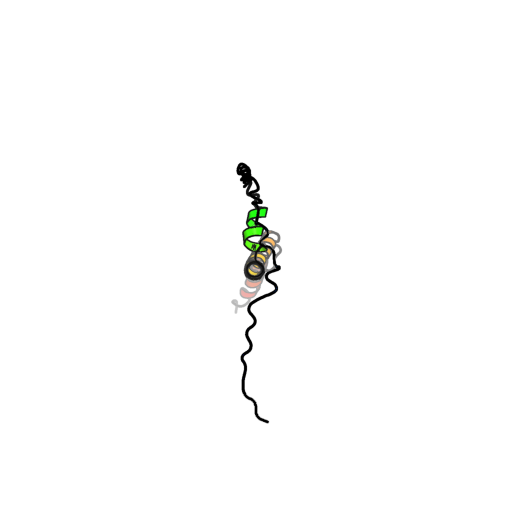 ? 11.075 2.799 -16.415 1.00 93.94 86 HIS A N 1
ATOM 684 C CA . HIS A 1 86 ? 11.276 4.207 -16.746 1.00 93.94 86 HIS A CA 1
ATOM 685 C C . HIS A 1 86 ? 12.694 4.510 -17.256 1.00 93.94 86 HIS A C 1
ATOM 687 O O . HIS A 1 86 ? 12.858 5.333 -18.155 1.00 93.94 86 HIS A O 1
ATOM 693 N N . ASN A 1 87 ? 13.718 3.827 -16.736 1.00 92.94 87 ASN A N 1
ATOM 694 C CA . ASN A 1 87 ? 15.126 4.073 -17.075 1.00 92.94 87 ASN A CA 1
ATOM 695 C C . ASN A 1 87 ? 15.729 3.024 -18.028 1.00 92.94 87 ASN A C 1
ATOM 697 O O . ASN A 1 87 ? 16.956 2.884 -18.094 1.00 92.94 87 ASN A O 1
ATOM 701 N N . ARG A 1 88 ? 14.887 2.297 -18.774 1.00 85.25 88 ARG A N 1
ATOM 702 C CA . ARG A 1 88 ? 15.330 1.246 -19.704 1.00 85.25 88 ARG A CA 1
ATOM 703 C C . ARG A 1 88 ? 16.416 1.737 -20.655 1.00 85.25 88 ARG A C 1
ATOM 705 O O . ARG A 1 88 ? 16.324 2.825 -21.224 1.00 85.25 88 ARG A O 1
ATOM 712 N N . GLY A 1 89 ? 17.449 0.917 -20.825 1.00 83.31 89 GLY A N 1
ATOM 713 C CA . GLY A 1 89 ? 18.571 1.196 -21.724 1.00 83.31 89 GLY A CA 1
ATOM 714 C C . GLY A 1 89 ? 19.635 2.144 -21.161 1.00 83.31 89 GLY A C 1
ATOM 715 O O . GLY A 1 89 ? 20.688 2.286 -21.778 1.00 83.31 89 GLY A O 1
ATOM 716 N N . LYS A 1 90 ? 19.407 2.760 -19.992 1.00 84.94 90 LYS A N 1
ATOM 717 C CA . LYS A 1 90 ? 20.423 3.545 -19.265 1.00 84.94 90 LYS A CA 1
ATOM 718 C C . LYS A 1 90 ? 20.992 2.811 -18.055 1.00 84.94 90 LYS A C 1
ATOM 720 O O . LYS A 1 90 ? 21.950 3.285 -17.450 1.00 84.94 90 LYS A O 1
ATOM 725 N N . GLN A 1 91 ? 20.404 1.683 -17.673 1.00 87.19 91 GLN A N 1
ATOM 726 C CA . GLN A 1 91 ? 20.870 0.929 -16.522 1.00 87.19 91 GLN A CA 1
ATOM 727 C C . GLN A 1 91 ? 22.089 0.081 -16.857 1.00 87.19 91 GLN A C 1
ATOM 729 O O . GLN A 1 91 ? 22.140 -0.579 -17.893 1.00 87.19 91 GLN A O 1
ATOM 734 N N . TRP A 1 92 ? 23.036 0.023 -15.917 1.00 85.44 92 TRP A N 1
ATOM 735 C CA . TRP A 1 92 ? 24.158 -0.912 -15.988 1.00 85.44 92 TRP A CA 1
ATOM 736 C C . TRP A 1 92 ? 23.676 -2.354 -16.177 1.00 85.44 92 TRP A C 1
ATOM 738 O O . TRP A 1 92 ? 24.262 -3.086 -16.965 1.00 85.44 92 TRP A O 1
ATOM 748 N N . HIS A 1 93 ? 22.568 -2.738 -15.532 1.00 82.50 93 HIS A N 1
ATOM 749 C CA . HIS A 1 93 ? 21.943 -4.048 -15.715 1.00 82.50 93 HIS A CA 1
ATOM 750 C C . HIS A 1 93 ? 21.682 -4.381 -17.194 1.00 82.50 93 HIS A C 1
ATOM 752 O O . HIS A 1 93 ? 21.993 -5.484 -17.638 1.00 82.50 93 HIS A O 1
ATOM 758 N N . ASP A 1 94 ? 21.189 -3.410 -17.962 1.00 83.25 94 ASP A N 1
ATOM 759 C CA . ASP A 1 94 ? 20.868 -3.585 -19.376 1.00 83.25 94 ASP A CA 1
ATOM 760 C C . ASP A 1 94 ? 22.105 -3.516 -20.274 1.00 83.25 94 ASP A C 1
ATOM 762 O O . ASP A 1 94 ? 22.057 -4.022 -21.384 1.00 83.25 94 ASP A O 1
ATOM 766 N N . ILE A 1 95 ? 23.213 -2.910 -19.838 1.00 82.62 95 ILE A N 1
ATOM 767 C CA . ILE A 1 95 ? 24.412 -2.683 -20.671 1.00 82.62 95 ILE A CA 1
ATOM 768 C C . ILE A 1 95 ? 25.524 -3.701 -20.364 1.00 82.62 95 ILE A C 1
ATOM 770 O O . ILE A 1 95 ? 26.325 -4.024 -21.242 1.00 82.62 95 ILE A O 1
ATOM 774 N N . ARG A 1 96 ? 25.553 -4.270 -19.151 1.00 83.75 96 ARG A N 1
ATOM 775 C CA . ARG A 1 96 ? 26.635 -5.143 -18.657 1.00 83.75 96 ARG A CA 1
ATOM 776 C C . ARG A 1 96 ? 26.950 -6.331 -19.567 1.00 83.75 96 ARG A C 1
ATOM 778 O O . ARG A 1 96 ? 28.094 -6.768 -19.612 1.00 83.75 96 ARG A O 1
ATOM 785 N N . HIS A 1 97 ? 25.955 -6.845 -20.294 1.00 82.94 97 HIS A N 1
ATOM 786 C CA . HIS A 1 97 ? 26.125 -7.989 -21.192 1.00 82.94 97 HIS A CA 1
ATOM 787 C C . HIS A 1 97 ? 27.168 -7.720 -22.287 1.00 82.94 97 HIS A C 1
ATOM 789 O O . HIS A 1 97 ? 27.895 -8.628 -22.668 1.00 82.94 97 HIS A O 1
ATOM 795 N N . LYS A 1 98 ? 27.305 -6.464 -22.731 1.00 76.56 98 LYS A N 1
ATOM 796 C CA . LYS A 1 98 ? 28.281 -6.064 -23.754 1.00 76.56 98 LYS A CA 1
ATOM 797 C C . LYS A 1 98 ? 29.722 -6.059 -23.244 1.00 76.56 98 LYS A C 1
ATOM 799 O O . LYS A 1 98 ? 30.637 -6.252 -24.029 1.00 76.56 98 LYS A O 1
ATOM 804 N N . TYR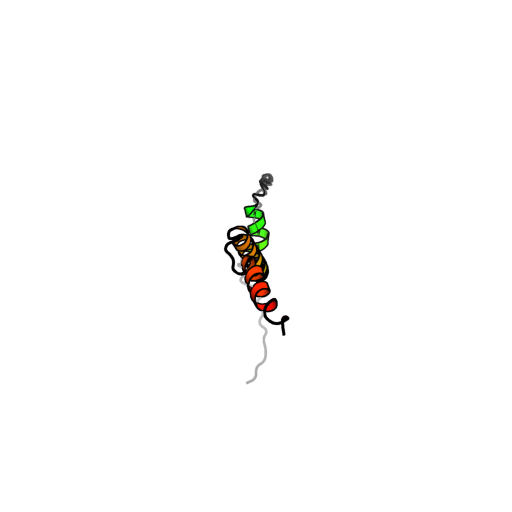 A 1 99 ? 29.922 -5.834 -21.946 1.00 73.56 99 TYR A N 1
ATOM 805 C CA . TYR A 1 99 ? 31.255 -5.743 -21.343 1.00 73.56 99 TYR A CA 1
ATOM 806 C C . TYR A 1 99 ? 31.763 -7.083 -20.812 1.00 73.56 99 TYR A C 1
ATOM 808 O O . TYR A 1 99 ? 32.961 -7.318 -20.831 1.00 73.56 99 TYR A O 1
ATOM 816 N N . LEU A 1 100 ? 30.866 -7.971 -20.372 1.00 74.94 100 LEU A N 1
ATOM 817 C CA . LEU A 1 100 ? 31.248 -9.322 -19.947 1.00 74.94 100 LEU A CA 1
ATOM 818 C C . LEU A 1 100 ? 31.671 -10.204 -21.130 1.00 74.94 100 LEU A C 1
ATOM 820 O O . LEU A 1 100 ? 32.576 -11.010 -20.980 1.00 74.94 100 LEU A O 1
ATOM 824 N N . GLN A 1 101 ? 31.059 -10.026 -22.304 1.00 67.19 101 GLN A N 1
ATOM 825 C CA . GLN A 1 101 ? 31.464 -10.739 -23.519 1.00 67.19 101 GLN A CA 1
ATOM 826 C C . GLN A 1 101 ? 32.825 -10.251 -24.041 1.00 67.19 101 GLN A C 1
ATOM 828 O O . GLN A 1 101 ? 33.695 -11.056 -24.343 1.00 67.19 101 GLN A O 1
ATOM 833 N N . ALA A 1 102 ? 33.057 -8.935 -24.022 1.00 60.19 102 ALA A N 1
ATOM 834 C CA . ALA A 1 102 ? 34.329 -8.337 -24.428 1.00 60.19 102 ALA A CA 1
ATOM 835 C C . ALA A 1 102 ? 35.521 -8.661 -23.502 1.00 60.19 102 ALA A C 1
ATOM 837 O O . ALA A 1 102 ? 36.636 -8.309 -23.849 1.00 60.19 102 ALA A O 1
ATOM 838 N N . GLY A 1 103 ? 35.299 -9.265 -22.328 1.00 56.34 103 GLY A N 1
ATOM 839 C CA . GLY A 1 103 ? 36.369 -9.726 -21.433 1.00 56.34 103 GLY A CA 1
ATOM 840 C C . GLY A 1 103 ? 36.557 -11.247 -21.396 1.00 56.34 103 GLY A C 1
ATOM 841 O O . GLY A 1 103 ? 37.524 -11.699 -20.803 1.00 56.34 103 GLY A O 1
ATOM 842 N N . GLY A 1 104 ? 35.641 -12.028 -21.985 1.00 52.75 104 GLY A N 1
ATOM 843 C CA . GLY A 1 104 ? 35.743 -13.493 -22.076 1.00 52.75 104 GLY A CA 1
ATOM 844 C C . GLY A 1 104 ? 36.274 -13.984 -23.424 1.00 52.75 104 GLY A C 1
ATOM 845 O O . GLY A 1 104 ? 36.915 -15.025 -23.479 1.00 52.75 104 GLY A O 1
ATOM 846 N N . ASP A 1 105 ? 36.082 -13.210 -24.495 1.00 54.47 105 ASP A N 1
ATOM 847 C CA . ASP A 1 105 ? 36.585 -13.557 -25.833 1.00 54.47 105 ASP A CA 1
ATOM 848 C C . ASP A 1 105 ? 38.119 -13.358 -25.974 1.00 54.47 105 ASP A C 1
ATOM 850 O O . ASP A 1 105 ? 38.701 -13.797 -26.966 1.00 54.47 105 ASP A O 1
ATOM 854 N N . ASP A 1 106 ? 38.781 -12.746 -24.980 1.00 55.56 106 ASP A N 1
ATOM 855 C CA . ASP A 1 106 ? 40.237 -12.514 -24.944 1.00 55.56 106 ASP A CA 1
ATOM 856 C C . ASP A 1 106 ? 41.019 -13.590 -24.142 1.00 55.56 106 ASP A C 1
ATOM 858 O O . ASP A 1 106 ? 42.247 -13.612 -24.208 1.00 55.56 106 ASP A O 1
ATOM 862 N N . GLU A 1 107 ? 40.349 -14.486 -23.397 1.00 56.47 107 GLU A N 1
ATOM 863 C CA . GLU A 1 107 ? 40.996 -15.522 -22.553 1.00 56.47 107 GLU A CA 1
ATOM 864 C C . GLU A 1 107 ? 40.961 -16.946 -23.157 1.00 56.47 107 GLU A C 1
ATOM 866 O O . GLU A 1 107 ? 41.652 -17.832 -22.661 1.00 56.47 107 GLU A O 1
ATOM 871 N N . ASP A 1 108 ? 40.237 -17.167 -24.263 1.00 51.53 108 ASP A N 1
ATOM 872 C CA . ASP A 1 108 ? 40.133 -18.471 -24.956 1.00 51.53 108 ASP A CA 1
ATOM 873 C C . ASP A 1 108 ? 41.027 -18.572 -26.219 1.00 51.53 108 ASP A C 1
ATOM 875 O O . ASP A 1 108 ? 40.882 -19.484 -27.041 1.00 51.53 108 ASP A O 1
ATOM 879 N N . ALA A 1 109 ? 41.955 -17.626 -26.392 1.00 52.69 109 ALA A N 1
ATOM 880 C CA . ALA A 1 109 ? 42.892 -17.553 -27.514 1.00 52.69 109 ALA A CA 1
ATOM 881 C C . ALA A 1 109 ? 44.369 -17.687 -27.085 1.00 52.69 109 ALA A C 1
ATOM 883 O O . ALA A 1 109 ? 45.213 -16.969 -27.613 1.00 52.69 109 ALA A O 1
ATOM 884 N N . GLU A 1 110 ? 44.700 -18.604 -26.169 1.00 43.38 110 GLU A N 1
ATOM 885 C CA . GLU A 1 110 ? 46.058 -19.175 -26.030 1.00 43.38 110 GLU A CA 1
ATOM 886 C C . GLU A 1 110 ? 46.042 -20.577 -25.400 1.00 43.38 110 GLU A C 1
ATOM 888 O O . GLU A 1 110 ? 45.422 -20.752 -24.327 1.00 43.38 110 GLU A O 1
#

Radius of gyration: 42.3 Å; chains: 1; bounding box: 95×28×110 Å

Sequence (110 aa):
MPADAQADDPTSSHSLFQTLPYTSYRCPFTPLHTAPQHPTARLFPQQLIYNTFFRRNSVFVATTFVAAFSFSIGFDLATTAWWDAHNRGKQWHDIRHKYLQAGGDDEDAE

Secondary structure (DSSP, 8-state):
------------S---S---------------------------HHHHHIIIIISSHHHHHHHHHHHHHHHHHHHHHHHHHHHHHHSTTTSHHHHHHHHHHHHHTTTS--

InterPro domains:
  IPR008027 Cytochrome b-c1 complex subunit 9 [PF05365] (48-99)
  IPR008027 Cytochrome b-c1 complex subunit 9 [PTHR12980] (48-108)
  IPR036656 Cytochrome b-c1 complex subunit 9 superfamily [G3DSA:1.20.5.260] (47-109)
  IPR036656 Cytochrome b-c1 complex subunit 9 superfamily [SSF81514] (47-101)

Organism: NCBI:txid1295528

pLDDT: mean 74.13, std 16.75, range [43.38, 96.81]